Protein AF-A0A2E1V2E6-F1 (afdb_monomer_lite)

Foldseek 3Di:
DPPLCLVVLQVLLCVVVVAAEQEPDDPPCLVVDDLQVNLQSLLVVLVVSLVVVVPGPDYRYSDALLVSLLVLVVPVVNCPPPSSVNSNVSSLVRLAVAQADEDEDLVLDPLPLDQDVVRHRPPDDVVVSVVSSVSSVVSNPVRHDPLRYHYDDPVQNDSVSSSVVVVVSVVVSVVVVD

Structure (mmCIF, N/CA/C/O backbone):
data_AF-A0A2E1V2E6-F1
#
_entry.id   AF-A0A2E1V2E6-F1
#
loop_
_atom_site.group_PDB
_atom_site.id
_atom_site.type_symbol
_atom_site.label_atom_id
_atom_site.label_alt_id
_atom_site.label_comp_id
_atom_site.label_asym_id
_atom_site.label_entity_id
_atom_site.label_seq_id
_atom_site.pdbx_PDB_ins_code
_atom_site.Cartn_x
_atom_site.Cartn_y
_atom_site.Cartn_z
_atom_site.occupancy
_atom_site.B_iso_or_equiv
_atom_site.auth_seq_id
_atom_site.auth_comp_id
_atom_site.auth_asym_id
_atom_site.auth_atom_id
_atom_site.pdbx_PDB_model_num
ATOM 1 N N . MET A 1 1 ? 0.087 -7.584 -2.718 1.00 52.25 1 MET A N 1
ATOM 2 C CA . MET A 1 1 ? -0.364 -8.914 -3.225 1.00 52.25 1 MET A CA 1
ATOM 3 C C . MET A 1 1 ? -1.679 -8.793 -3.991 1.00 52.25 1 MET A C 1
ATOM 5 O O . MET A 1 1 ? -2.547 -8.060 -3.545 1.00 52.25 1 MET A O 1
ATOM 9 N N . ILE A 1 2 ? -1.864 -9.487 -5.112 1.00 52.75 2 ILE A N 1
ATOM 10 C CA . ILE A 1 2 ? -3.148 -9.503 -5.844 1.00 52.75 2 ILE A CA 1
ATOM 11 C C . ILE A 1 2 ? -4.087 -10.521 -5.160 1.00 52.75 2 ILE A C 1
ATOM 13 O O . ILE A 1 2 ? -3.593 -11.511 -4.625 1.00 52.75 2 ILE A O 1
ATOM 17 N N . SER A 1 3 ? -5.408 -10.301 -5.173 1.00 56.34 3 SER A N 1
ATOM 18 C CA . SER A 1 3 ? -6.442 -11.256 -4.708 1.00 56.34 3 SER A CA 1
ATOM 19 C C . SER A 1 3 ? -6.383 -11.680 -3.229 1.00 56.34 3 SER A C 1
ATOM 21 O O . SER A 1 3 ? -6.600 -12.842 -2.911 1.00 56.34 3 SER A O 1
ATOM 23 N N . THR A 1 4 ? -6.128 -10.744 -2.310 1.00 60.69 4 THR A N 1
ATOM 24 C CA . THR A 1 4 ? -6.253 -10.993 -0.852 1.00 60.69 4 THR A CA 1
ATOM 25 C C . THR A 1 4 ? -7.441 -10.253 -0.221 1.00 60.69 4 THR A C 1
ATOM 27 O O . THR A 1 4 ? -7.447 -10.034 0.984 1.00 60.69 4 THR A O 1
ATOM 30 N N . GLY A 1 5 ? -8.384 -9.757 -1.030 1.00 74.25 5 GLY A N 1
ATOM 31 C CA . GLY A 1 5 ? -9.542 -8.995 -0.542 1.00 74.25 5 GLY A CA 1
ATOM 32 C C . GLY A 1 5 ? -9.233 -7.576 -0.043 1.00 74.25 5 GLY A C 1
ATOM 33 O O . GLY A 1 5 ? -10.080 -6.984 0.609 1.00 74.25 5 GLY A O 1
ATOM 34 N N . LYS A 1 6 ? -8.048 -7.012 -0.344 1.00 85.81 6 LYS A N 1
ATOM 35 C CA . LYS A 1 6 ? -7.657 -5.651 0.092 1.00 85.81 6 LYS A CA 1
ATOM 36 C C . LYS A 1 6 ? -8.628 -4.572 -0.368 1.00 85.81 6 LYS A C 1
ATOM 38 O O . LYS A 1 6 ? -9.114 -3.837 0.474 1.00 85.81 6 LYS A O 1
ATOM 43 N N . THR A 1 7 ? -8.938 -4.519 -1.662 1.00 88.75 7 THR A N 1
ATOM 44 C CA . THR A 1 7 ? -9.873 -3.528 -2.209 1.00 88.75 7 THR A CA 1
ATOM 45 C C . THR A 1 7 ? -11.252 -3.653 -1.566 1.00 88.75 7 THR A C 1
ATOM 47 O O . THR A 1 7 ? -11.817 -2.653 -1.142 1.00 88.75 7 THR A O 1
ATOM 50 N N . THR A 1 8 ? -11.761 -4.880 -1.410 1.00 89.31 8 THR A N 1
ATOM 51 C CA . THR A 1 8 ? -13.040 -5.142 -0.733 1.00 89.31 8 THR A CA 1
ATOM 52 C C . THR A 1 8 ? -13.019 -4.667 0.719 1.00 89.31 8 THR A C 1
ATOM 54 O O . THR A 1 8 ? -13.938 -3.977 1.147 1.00 89.31 8 THR A O 1
ATOM 57 N N . LEU A 1 9 ? -11.953 -4.978 1.462 1.00 91.31 9 LEU A N 1
ATOM 58 C CA . LEU A 1 9 ? -11.782 -4.537 2.844 1.00 91.31 9 LEU A CA 1
ATOM 59 C C . LEU A 1 9 ? -11.666 -3.012 2.944 1.00 91.31 9 LEU A C 1
ATOM 61 O O . LEU A 1 9 ? -12.351 -2.411 3.760 1.00 91.31 9 LEU A O 1
ATOM 65 N N . ALA A 1 10 ? -10.846 -2.382 2.103 1.00 94.25 10 ALA A N 1
ATOM 66 C CA . ALA A 1 10 ? -10.669 -0.933 2.080 1.00 94.25 10 ALA A CA 1
ATOM 67 C C . ALA A 1 10 ? -11.995 -0.213 1.798 1.00 94.25 10 ALA A C 1
ATOM 69 O O . ALA A 1 10 ? -12.325 0.756 2.474 1.00 94.25 10 ALA A O 1
ATOM 70 N N . GLN A 1 11 ? -12.788 -0.721 0.850 1.00 94.38 11 GLN A N 1
ATOM 71 C CA . GLN A 1 11 ? -14.117 -0.188 0.540 1.00 94.38 11 GLN A CA 1
ATOM 72 C C . GLN A 1 11 ? -15.101 -0.350 1.700 1.00 94.38 11 GLN A C 1
ATOM 74 O O . GLN A 1 11 ? -15.850 0.580 1.989 1.00 94.38 11 GLN A O 1
ATOM 79 N N . ALA A 1 12 ? -15.113 -1.515 2.350 1.00 94.88 12 ALA A N 1
ATOM 80 C CA . ALA A 1 12 ? -15.986 -1.768 3.490 1.00 94.88 12 ALA A CA 1
ATOM 81 C C . ALA A 1 12 ? -15.617 -0.876 4.687 1.00 94.88 12 ALA A C 1
ATOM 83 O O . ALA A 1 12 ? -16.484 -0.205 5.234 1.00 94.88 12 ALA A O 1
ATOM 84 N N . VAL A 1 13 ? -14.328 -0.779 5.024 1.00 96.75 13 VAL A N 1
ATOM 85 C CA . VAL A 1 13 ? -13.833 0.083 6.110 1.00 96.75 13 VAL A CA 1
ATOM 86 C C . VAL A 1 13 ? -14.123 1.557 5.826 1.00 96.75 13 VAL A C 1
ATOM 88 O O . VAL A 1 13 ? -14.632 2.251 6.700 1.00 96.75 13 VAL A O 1
ATOM 91 N N . ALA A 1 14 ? -13.860 2.035 4.605 1.00 96.56 14 ALA A N 1
ATOM 92 C CA . ALA A 1 14 ? -14.160 3.416 4.227 1.00 96.56 14 ALA A CA 1
ATOM 93 C C . ALA A 1 14 ? -15.657 3.727 4.362 1.00 96.56 14 ALA A C 1
ATOM 95 O O . ALA A 1 14 ? -16.025 4.785 4.863 1.00 96.56 14 ALA A O 1
ATOM 96 N N . ARG A 1 15 ? -16.524 2.788 3.963 1.00 96.56 15 ARG A N 1
ATOM 97 C CA . ARG A 1 15 ? -17.977 2.928 4.104 1.00 96.56 15 ARG A CA 1
ATOM 98 C C . ARG A 1 15 ? -18.404 3.021 5.567 1.00 96.56 15 ARG A C 1
ATOM 100 O O . ARG A 1 15 ? -19.188 3.904 5.887 1.00 96.56 15 ARG A O 1
ATOM 107 N N . GLU A 1 16 ? -17.903 2.133 6.419 1.00 96.56 16 GLU A N 1
ATOM 108 C CA . GLU A 1 16 ? -18.253 2.100 7.846 1.00 96.56 16 GLU A CA 1
ATOM 109 C C . GLU A 1 16 ? -17.775 3.349 8.598 1.00 96.56 16 GLU A C 1
ATOM 111 O O . GLU A 1 16 ? -18.494 3.880 9.440 1.00 96.56 16 GLU A O 1
ATOM 116 N N . LEU A 1 17 ? -16.584 3.860 8.271 1.00 96.31 17 LEU A N 1
ATOM 117 C CA . LEU A 1 17 ? -16.043 5.080 8.880 1.00 96.31 17 LEU A CA 1
ATOM 118 C C . LEU A 1 17 ? -16.594 6.371 8.249 1.00 96.31 17 LEU A C 1
ATOM 120 O O . LEU A 1 17 ? -16.391 7.455 8.788 1.00 96.31 17 LEU A O 1
ATOM 124 N N . GLY A 1 18 ? -17.272 6.279 7.100 1.00 96.62 18 GLY A N 1
ATOM 125 C CA . GLY A 1 18 ? -17.683 7.445 6.313 1.00 96.62 18 GLY A CA 1
ATOM 126 C C . GLY A 1 18 ? -16.509 8.209 5.685 1.00 96.62 18 GLY A C 1
ATOM 127 O O . GLY A 1 18 ? -16.632 9.398 5.404 1.00 96.62 18 GLY A O 1
ATOM 128 N N . TRP A 1 19 ? -15.367 7.547 5.481 1.00 96.94 19 TRP A N 1
ATOM 129 C CA . TRP A 1 19 ? -14.127 8.146 4.979 1.00 96.94 19 TRP A CA 1
ATOM 130 C C . TRP A 1 19 ? -13.990 8.036 3.461 1.00 96.94 19 TRP A C 1
ATOM 132 O O . TRP A 1 19 ? -14.598 7.180 2.812 1.00 96.94 19 TRP A O 1
ATOM 142 N N . HIS A 1 20 ? -13.137 8.881 2.878 1.00 96.69 20 HIS A N 1
ATOM 143 C CA . HIS A 1 20 ? -12.807 8.771 1.461 1.00 96.69 20 HIS A CA 1
ATOM 144 C C . HIS A 1 20 ? -11.900 7.563 1.197 1.00 96.69 20 HIS A C 1
ATOM 146 O O . HIS A 1 20 ? -11.006 7.268 1.987 1.00 96.69 20 HIS A O 1
ATOM 152 N N . ILE A 1 21 ? -12.083 6.893 0.056 1.00 95.69 21 ILE A N 1
ATOM 153 C CA . ILE A 1 21 ? -11.168 5.843 -0.400 1.00 95.69 21 ILE A CA 1
ATOM 154 C C . ILE A 1 21 ? -10.278 6.350 -1.532 1.00 95.69 21 ILE A C 1
ATOM 156 O O . ILE A 1 21 ? -10.765 6.738 -2.592 1.00 95.69 21 ILE A O 1
ATOM 160 N N . VAL A 1 22 ? -8.962 6.275 -1.339 1.00 94.62 22 VAL A N 1
ATOM 161 C CA . VAL A 1 22 ? -7.982 6.533 -2.398 1.00 94.62 22 VAL A CA 1
ATOM 162 C C . VAL A 1 22 ? -7.642 5.202 -3.078 1.00 94.62 22 VAL A C 1
ATOM 164 O O . VAL A 1 22 ? -7.064 4.322 -2.436 1.00 94.62 22 VAL A O 1
ATOM 167 N N . PRO A 1 23 ? -7.987 5.008 -4.362 1.00 89.06 23 PRO A N 1
ATOM 168 C CA . PRO A 1 23 ? -7.849 3.714 -5.021 1.00 89.06 23 PRO A CA 1
ATOM 169 C C . PRO A 1 23 ? -6.393 3.326 -5.333 1.00 89.06 23 PRO A C 1
ATOM 171 O O . PRO A 1 23 ? -5.495 4.159 -5.480 1.00 89.06 23 PRO A O 1
ATOM 174 N N . GLU A 1 24 ? -6.175 2.020 -5.511 1.00 72.06 24 GLU A N 1
ATOM 175 C CA . GLU A 1 24 ? -4.872 1.413 -5.806 1.00 72.06 24 GLU A CA 1
ATOM 176 C C . GLU A 1 24 ? -4.238 1.911 -7.111 1.00 72.06 24 GLU A C 1
ATOM 178 O O . GLU A 1 24 ? -3.044 2.199 -7.130 1.00 72.06 24 GLU A O 1
ATOM 183 N N . GLY A 1 25 ? -5.030 2.002 -8.180 1.00 74.12 25 GLY A N 1
ATOM 184 C CA . GLY A 1 25 ? -4.671 2.570 -9.481 1.00 74.12 25 GLY A CA 1
ATOM 185 C C . GLY A 1 25 ? -3.269 2.257 -10.025 1.00 74.12 25 GLY A C 1
ATOM 186 O O . GLY A 1 25 ? -2.529 3.195 -10.281 1.00 74.12 25 GLY A O 1
ATOM 187 N N . ILE A 1 26 ? -2.883 0.998 -10.278 1.00 77.94 26 ILE A N 1
ATOM 188 C CA . ILE A 1 26 ? -1.601 0.727 -10.969 1.00 77.94 26 ILE A CA 1
ATOM 189 C C . ILE A 1 26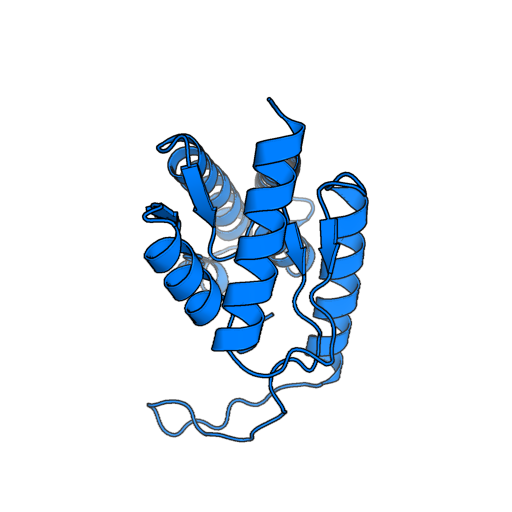 ? -1.687 1.194 -12.440 1.00 77.94 26 ILE A C 1
ATOM 191 O O . ILE A 1 26 ? -2.586 0.747 -13.158 1.00 77.94 26 ILE A O 1
ATOM 195 N N . PRO A 1 27 ? -0.748 2.023 -12.943 1.00 82.44 27 PRO A N 1
ATOM 196 C CA . PRO A 1 27 ? -0.766 2.463 -14.337 1.00 82.44 27 PRO A CA 1
ATOM 197 C C . PRO A 1 27 ? -0.541 1.296 -15.309 1.00 82.44 27 PRO A C 1
ATOM 199 O O . PRO A 1 27 ? 0.547 0.724 -15.370 1.00 82.44 27 PRO A O 1
ATOM 202 N N . GLY A 1 28 ? -1.547 0.960 -16.122 1.00 83.19 28 GLY A N 1
ATOM 203 C CA . GLY A 1 28 ? -1.457 -0.144 -17.091 1.00 83.19 28 GLY A CA 1
ATOM 204 C C . GLY A 1 28 ? -0.376 0.046 -18.168 1.00 83.19 28 GLY A C 1
ATOM 205 O O . GLY A 1 28 ? 0.146 -0.931 -18.704 1.00 83.19 28 GLY A O 1
ATOM 206 N N . GLU A 1 29 ? -0.000 1.294 -18.456 1.00 86.75 29 GLU A N 1
ATOM 207 C CA . GLU A 1 29 ? 1.069 1.646 -19.402 1.00 86.75 29 GLU A CA 1
ATOM 208 C C . GLU A 1 29 ? 2.471 1.278 -18.903 1.00 86.75 29 GLU A C 1
ATOM 210 O O . GLU A 1 29 ? 3.394 1.165 -19.714 1.00 86.75 29 GLU A O 1
ATOM 215 N N . LEU A 1 30 ? 2.636 1.048 -17.593 1.00 88.75 30 LEU A N 1
ATOM 216 C CA . LEU A 1 30 ? 3.921 0.710 -16.977 1.00 88.75 30 LEU A CA 1
ATOM 217 C C . LEU A 1 30 ? 4.583 -0.486 -17.674 1.00 88.75 30 LEU A C 1
ATOM 219 O O . LEU A 1 30 ? 5.767 -0.447 -17.986 1.00 88.75 30 LEU A O 1
ATOM 223 N N . TYR A 1 31 ? 3.796 -1.521 -17.971 1.00 85.00 31 TYR A N 1
ATOM 224 C CA . TYR A 1 31 ? 4.282 -2.795 -18.508 1.00 85.00 31 TYR A CA 1
ATOM 225 C C . TYR A 1 31 ? 4.464 -2.810 -20.034 1.00 85.00 31 TYR A C 1
ATOM 227 O O . TYR A 1 31 ? 4.866 -3.828 -20.589 1.00 85.00 31 TYR A O 1
ATOM 235 N N . LYS A 1 32 ? 4.130 -1.713 -20.727 1.00 89.12 32 LYS A N 1
ATOM 236 C CA . LYS A 1 32 ? 4.196 -1.597 -22.199 1.00 89.12 32 LYS A CA 1
ATOM 237 C C . LYS A 1 32 ? 5.185 -0.526 -22.673 1.00 89.12 32 LYS A C 1
ATOM 239 O O . LYS A 1 32 ? 5.275 -0.259 -23.867 1.00 89.12 32 LYS A O 1
ATOM 244 N N . SER A 1 33 ? 5.882 0.110 -21.738 1.00 90.69 33 SER A N 1
ATOM 245 C CA . SER A 1 33 ? 6.719 1.284 -21.977 1.00 90.69 33 SER A CA 1
ATOM 246 C C . SER A 1 33 ? 8.206 0.933 -22.059 1.00 90.69 33 SER A C 1
ATOM 248 O O . SER A 1 33 ? 8.637 -0.123 -21.600 1.00 90.69 33 SER A O 1
ATOM 250 N N . THR A 1 34 ? 9.016 1.845 -22.609 1.00 94.94 34 THR A N 1
ATOM 251 C CA . THR A 1 34 ? 10.479 1.780 -22.445 1.00 94.94 34 THR A CA 1
ATOM 252 C C . THR A 1 34 ? 10.856 1.928 -20.970 1.00 94.94 34 THR A C 1
ATOM 254 O O . THR A 1 34 ? 10.066 2.435 -20.172 1.00 94.94 34 THR A O 1
ATOM 257 N N . ARG A 1 35 ? 12.074 1.526 -20.593 1.00 94.75 35 ARG A N 1
ATOM 258 C CA . ARG A 1 35 ? 12.540 1.582 -19.196 1.00 94.75 35 ARG A CA 1
ATOM 259 C C . ARG A 1 35 ? 12.487 2.999 -18.623 1.00 94.75 35 ARG A C 1
ATOM 261 O O . ARG A 1 35 ? 11.997 3.204 -17.518 1.00 94.75 35 ARG A O 1
ATOM 268 N N . GLU A 1 36 ? 12.933 3.988 -19.388 1.00 96.19 36 GLU A N 1
ATOM 269 C CA . GLU A 1 36 ? 12.930 5.396 -18.989 1.00 96.19 36 GLU A CA 1
ATOM 270 C C . GLU A 1 36 ? 11.499 5.895 -18.776 1.00 96.19 36 GLU A C 1
ATOM 272 O O . GLU A 1 36 ? 11.189 6.494 -17.746 1.00 96.19 36 GLU A O 1
ATOM 277 N N . ARG A 1 37 ? 10.593 5.560 -19.704 1.00 96.06 37 ARG A N 1
ATOM 278 C CA . ARG A 1 37 ? 9.184 5.940 -19.599 1.00 96.06 37 ARG A CA 1
ATOM 279 C C . ARG A 1 37 ? 8.490 5.232 -18.435 1.00 96.06 37 ARG A C 1
ATOM 281 O O . ARG A 1 37 ? 7.709 5.868 -17.736 1.00 96.06 37 ARG A O 1
ATOM 288 N N . ALA A 1 38 ? 8.792 3.960 -18.189 1.00 95.50 38 ALA A N 1
ATOM 289 C CA . ALA A 1 38 ? 8.287 3.206 -17.045 1.00 95.50 38 ALA A CA 1
ATOM 290 C C . ALA A 1 38 ? 8.722 3.838 -15.711 1.00 95.50 38 ALA A C 1
ATOM 292 O O . ALA A 1 38 ? 7.900 4.007 -14.809 1.00 95.50 38 ALA A O 1
ATOM 293 N N . ALA A 1 39 ? 9.984 4.262 -15.601 1.00 96.56 39 ALA A N 1
ATOM 294 C CA . ALA A 1 39 ? 10.487 4.963 -14.422 1.00 96.56 39 ALA A CA 1
ATOM 295 C C . ALA A 1 39 ? 9.783 6.313 -14.197 1.00 96.56 39 ALA A C 1
ATOM 297 O O . ALA A 1 39 ? 9.424 6.647 -13.065 1.00 96.56 39 ALA A O 1
ATOM 298 N N . ASP A 1 40 ? 9.523 7.072 -15.266 1.00 96.94 40 ASP A N 1
ATOM 299 C CA . ASP A 1 40 ? 8.745 8.310 -15.178 1.00 96.94 40 ASP A CA 1
ATOM 300 C C . ASP A 1 40 ? 7.281 8.069 -14.804 1.00 96.94 40 ASP A C 1
ATOM 302 O O . ASP A 1 40 ? 6.730 8.834 -14.015 1.00 96.94 40 ASP A O 1
ATOM 306 N N . ILE A 1 41 ? 6.660 7.001 -15.314 1.00 95.81 41 ILE A N 1
ATOM 307 C CA . ILE A 1 41 ? 5.300 6.595 -14.936 1.00 95.81 41 ILE A CA 1
ATOM 308 C C . ILE A 1 41 ? 5.235 6.288 -13.437 1.00 95.81 41 ILE A C 1
ATOM 310 O O . ILE A 1 41 ? 4.333 6.778 -12.765 1.00 95.81 41 ILE A O 1
ATOM 314 N N . LEU A 1 42 ? 6.196 5.534 -12.888 1.00 95.38 42 LEU A N 1
ATOM 315 C CA . LEU A 1 42 ? 6.256 5.244 -11.448 1.00 95.38 42 LEU A CA 1
ATOM 316 C C . LEU A 1 42 ? 6.385 6.524 -10.619 1.00 95.38 42 LEU A C 1
ATOM 318 O O . LEU A 1 42 ? 5.697 6.682 -9.612 1.00 95.38 42 LEU A O 1
ATOM 322 N N . ARG A 1 43 ? 7.228 7.461 -11.065 1.00 96.19 43 ARG A N 1
ATOM 323 C CA . ARG A 1 43 ? 7.404 8.759 -10.404 1.00 96.19 43 ARG A CA 1
ATOM 324 C C . ARG A 1 43 ? 6.128 9.598 -10.441 1.00 96.19 43 ARG A C 1
ATOM 326 O O . ARG A 1 43 ? 5.727 10.124 -9.409 1.00 96.19 43 ARG A O 1
ATOM 333 N N . GLN A 1 44 ? 5.495 9.720 -11.607 1.00 95.56 44 GLN A N 1
ATOM 334 C CA . GLN A 1 44 ? 4.231 10.445 -11.769 1.00 95.56 44 GLN A CA 1
ATOM 335 C C . GLN A 1 44 ? 3.132 9.813 -10.914 1.00 95.56 44 GLN A C 1
ATOM 337 O O . GLN A 1 44 ? 2.418 10.517 -10.210 1.00 95.56 44 GLN A O 1
ATOM 342 N N . HIS A 1 45 ? 3.053 8.485 -10.908 1.00 95.06 45 HIS A N 1
ATOM 343 C CA . HIS A 1 45 ? 2.077 7.755 -10.118 1.00 95.06 45 HIS A CA 1
ATOM 344 C C . HIS A 1 45 ? 2.259 7.972 -8.609 1.00 95.06 45 HIS A C 1
ATOM 346 O O . HIS A 1 45 ? 1.273 8.231 -7.923 1.00 95.06 45 HIS A O 1
ATOM 352 N N . ALA A 1 46 ? 3.497 7.956 -8.099 1.00 95.06 46 ALA A N 1
ATOM 353 C CA . ALA A 1 46 ? 3.777 8.283 -6.698 1.00 95.06 46 ALA A CA 1
ATOM 354 C C . ALA A 1 46 ? 3.293 9.699 -6.336 1.00 95.06 46 ALA A C 1
ATOM 356 O O . ALA A 1 46 ? 2.601 9.881 -5.337 1.00 95.06 46 ALA A O 1
ATOM 357 N N . GLN A 1 47 ? 3.579 10.687 -7.192 1.00 95.12 47 GLN A N 1
ATOM 358 C CA . GLN A 1 47 ? 3.159 12.079 -6.988 1.00 95.12 47 GLN A CA 1
ATOM 359 C C . GLN A 1 47 ? 1.634 12.236 -6.995 1.00 95.12 47 GLN A C 1
ATOM 361 O O . GLN A 1 47 ? 1.073 12.877 -6.110 1.00 95.12 47 GLN A O 1
ATOM 366 N N . THR A 1 48 ? 0.949 11.625 -7.965 1.00 94.19 48 THR A N 1
ATOM 367 C CA . THR A 1 48 ? -0.517 11.639 -8.032 1.00 94.19 48 THR A CA 1
ATOM 368 C C . THR A 1 48 ? -1.134 10.965 -6.811 1.00 94.19 48 THR A C 1
ATOM 370 O O . THR A 1 48 ? -2.102 11.480 -6.257 1.00 94.19 48 THR A O 1
ATOM 373 N N . LYS A 1 49 ? -0.568 9.839 -6.363 1.00 93.31 49 LYS A N 1
ATOM 374 C CA . LYS A 1 49 ? -1.086 9.114 -5.203 1.00 93.31 49 LYS A CA 1
ATOM 375 C C . LYS A 1 49 ? -0.900 9.898 -3.907 1.00 93.31 49 LYS A C 1
ATOM 377 O O . LYS A 1 49 ? -1.836 9.951 -3.118 1.00 93.31 49 LYS A O 1
ATOM 382 N N . ARG A 1 50 ? 0.244 10.563 -3.718 1.00 94.62 50 ARG A N 1
ATOM 383 C CA . ARG A 1 50 ? 0.448 11.463 -2.574 1.00 94.62 50 ARG A CA 1
ATOM 384 C C . ARG A 1 50 ? -0.534 12.624 -2.580 1.00 94.62 50 ARG A C 1
ATOM 386 O O . ARG A 1 50 ? -1.149 12.884 -1.559 1.00 94.62 50 ARG A O 1
ATOM 393 N N . ALA A 1 51 ? -0.726 13.271 -3.731 1.00 94.56 51 ALA A N 1
ATOM 394 C CA . ALA A 1 51 ? -1.683 14.368 -3.852 1.00 94.56 51 ALA A CA 1
ATOM 395 C C . ALA A 1 51 ? -3.116 13.927 -3.505 1.00 94.56 51 ALA A C 1
ATOM 397 O O . ALA A 1 51 ? -3.848 14.677 -2.868 1.00 94.56 51 ALA A O 1
ATOM 398 N N . ALA A 1 52 ? -3.506 12.707 -3.893 1.00 93.31 52 ALA A N 1
ATOM 399 C CA . ALA A 1 52 ? -4.800 12.134 -3.529 1.00 93.31 52 ALA A CA 1
ATOM 400 C C . ALA A 1 52 ? -4.895 11.779 -2.034 1.00 93.31 52 ALA A C 1
ATOM 402 O O . ALA A 1 52 ? -5.934 12.019 -1.430 1.00 93.31 52 ALA A O 1
ATOM 403 N N . GLN A 1 53 ? -3.821 11.246 -1.437 1.00 93.25 53 GLN A N 1
ATOM 404 C CA . GLN A 1 53 ? -3.732 10.977 0.004 1.00 93.25 53 GLN A CA 1
ATOM 405 C C . GLN A 1 53 ? -3.875 12.267 0.821 1.00 93.25 53 GLN A C 1
ATOM 407 O O . GLN A 1 53 ? -4.621 12.287 1.787 1.00 93.25 53 GLN A O 1
ATOM 412 N N . SER A 1 54 ? -3.224 13.357 0.408 1.00 93.94 54 SER A N 1
ATOM 413 C CA . SER A 1 54 ? -3.263 14.643 1.117 1.00 93.94 54 SER A CA 1
ATOM 414 C C . SER A 1 54 ? -4.515 15.485 0.846 1.00 93.94 54 SER A C 1
ATOM 416 O O . SER A 1 54 ? -4.607 16.607 1.333 1.00 93.94 54 SER A O 1
ATOM 418 N N . ALA A 1 55 ? -5.434 15.020 -0.006 1.00 95.19 55 ALA A N 1
ATOM 419 C CA . ALA A 1 55 ? -6.637 15.776 -0.364 1.00 95.19 55 ALA A CA 1
ATOM 420 C C . ALA A 1 55 ? -7.754 15.667 0.686 1.00 95.19 55 ALA A C 1
ATOM 422 O O . ALA A 1 55 ? -8.737 16.403 0.604 1.00 95.19 55 ALA A O 1
ATOM 423 N N . TYR A 1 56 ? -7.612 14.746 1.639 1.00 93.25 56 TYR A N 1
ATOM 424 C CA . TYR A 1 56 ? -8.593 14.447 2.671 1.00 93.25 56 TYR A CA 1
ATOM 425 C C . TYR A 1 56 ? -7.873 14.311 4.008 1.00 93.25 56 TYR A C 1
ATOM 427 O O . TYR A 1 56 ? -6.807 13.702 4.054 1.00 93.25 56 TYR A O 1
ATOM 435 N N . ASP A 1 57 ? -8.472 14.846 5.071 1.00 91.06 57 ASP A N 1
ATOM 436 C CA . ASP A 1 57 ? -7.939 14.692 6.429 1.00 91.06 57 ASP A CA 1
ATOM 437 C C . ASP A 1 57 ? -8.024 13.220 6.866 1.00 91.06 57 ASP A C 1
ATOM 439 O O . ASP A 1 57 ? -7.034 12.640 7.296 1.00 91.06 57 ASP A O 1
ATOM 443 N N . ASP A 1 58 ? -9.184 12.594 6.637 1.00 95.00 58 ASP A N 1
ATOM 444 C CA . ASP A 1 58 ? -9.436 11.182 6.917 1.00 95.00 58 ASP A CA 1
ATOM 445 C C . ASP A 1 58 ? -9.659 10.390 5.619 1.00 95.00 58 ASP A C 1
ATOM 447 O O . ASP A 1 58 ? -10.603 10.639 4.853 1.00 95.00 58 ASP A O 1
ATOM 451 N N . CYS A 1 59 ? -8.812 9.390 5.359 1.00 96.56 59 CYS A N 1
ATOM 452 C CA . CYS A 1 59 ? -8.980 8.511 4.205 1.00 96.56 59 CYS A CA 1
ATOM 453 C C . CYS A 1 59 ? -8.475 7.081 4.426 1.00 96.56 59 CYS A C 1
ATOM 455 O O . CYS A 1 59 ? -7.605 6.798 5.245 1.00 96.56 59 CYS A O 1
ATOM 457 N N . VAL A 1 60 ? -9.015 6.158 3.630 1.00 97.12 60 VAL A N 1
ATOM 458 C CA . VAL A 1 60 ? -8.529 4.784 3.502 1.00 97.12 60 VAL A CA 1
ATOM 459 C C . VAL A 1 60 ? -7.790 4.651 2.176 1.00 97.12 60 VAL A C 1
ATOM 461 O O . VAL A 1 60 ? -8.346 4.904 1.107 1.00 97.12 60 VAL A O 1
ATOM 464 N N . LEU A 1 61 ? -6.538 4.205 2.223 1.00 95.75 61 LEU A N 1
ATOM 465 C CA . LEU A 1 61 ? -5.755 3.931 1.021 1.00 95.75 61 LEU A CA 1
ATOM 466 C C . LEU A 1 61 ? -5.933 2.467 0.596 1.00 95.75 61 LEU A C 1
ATOM 468 O O . LEU A 1 61 ? -5.476 1.551 1.284 1.00 95.75 61 LEU A O 1
ATOM 472 N N . ASP A 1 62 ? -6.532 2.229 -0.572 1.00 92.38 62 ASP A N 1
ATOM 473 C CA . ASP A 1 62 ? -6.438 0.921 -1.220 1.00 92.38 62 ASP A CA 1
ATOM 474 C C . ASP A 1 62 ? -5.032 0.775 -1.808 1.00 92.38 62 ASP A C 1
ATOM 476 O O . ASP A 1 62 ? -4.671 1.415 -2.799 1.00 92.38 62 ASP A O 1
ATOM 480 N N . ARG A 1 63 ? -4.217 -0.046 -1.140 1.00 89.56 63 ARG A N 1
ATOM 481 C CA . ARG A 1 63 ? -2.758 -0.148 -1.293 1.00 89.56 63 ARG A CA 1
ATOM 482 C C . ARG A 1 63 ? -2.018 1.150 -1.002 1.00 89.56 63 ARG A C 1
ATOM 484 O O . ARG A 1 63 ? -2.361 2.226 -1.482 1.00 89.56 63 ARG A O 1
ATOM 491 N N . THR A 1 64 ? -0.931 1.040 -0.259 1.00 93.44 64 THR A N 1
ATOM 492 C CA . THR A 1 64 ? -0.224 2.213 0.262 1.00 93.44 64 THR A CA 1
ATOM 493 C C . THR A 1 64 ? 1.060 2.488 -0.514 1.00 93.44 64 THR A C 1
ATOM 495 O O . THR A 1 64 ? 1.402 1.804 -1.485 1.00 93.44 64 THR A O 1
ATOM 498 N N . ALA A 1 65 ? 1.816 3.486 -0.063 1.00 93.81 65 ALA A N 1
ATOM 499 C CA . ALA A 1 65 ? 3.175 3.722 -0.527 1.00 93.81 65 ALA A CA 1
ATOM 500 C C . ALA A 1 65 ? 4.094 2.493 -0.368 1.00 93.81 65 ALA A C 1
ATOM 502 O O . ALA A 1 65 ? 5.034 2.325 -1.142 1.00 93.81 65 ALA A O 1
ATOM 503 N N . VAL A 1 66 ? 3.802 1.592 0.579 1.00 95.31 66 VAL A N 1
ATOM 504 C CA . VAL A 1 66 ? 4.558 0.345 0.775 1.00 95.31 66 VAL A CA 1
ATOM 505 C C . VAL A 1 66 ? 4.332 -0.629 -0.386 1.00 95.31 66 VAL A C 1
ATOM 507 O O . VAL A 1 66 ? 5.284 -1.236 -0.879 1.00 95.31 66 VAL A O 1
ATOM 510 N N . ASP A 1 67 ? 3.101 -0.737 -0.895 1.00 93.88 67 ASP A N 1
ATOM 511 C CA . ASP A 1 67 ? 2.813 -1.534 -2.091 1.00 93.88 67 ASP A CA 1
ATOM 512 C C . ASP A 1 67 ? 3.483 -0.946 -3.340 1.00 93.88 67 ASP A C 1
ATOM 514 O O . ASP A 1 67 ? 3.983 -1.699 -4.178 1.00 93.88 67 ASP A O 1
ATOM 518 N N . LEU A 1 68 ? 3.528 0.386 -3.467 1.00 94.00 68 LEU A N 1
ATOM 519 C CA . LEU A 1 68 ? 4.215 1.051 -4.577 1.00 94.00 68 LEU A CA 1
ATOM 520 C C . LEU A 1 68 ? 5.738 0.870 -4.494 1.00 94.00 68 LEU A C 1
ATOM 522 O O . LEU A 1 68 ? 6.377 0.555 -5.497 1.00 94.00 68 LEU A O 1
ATOM 526 N N . ALA A 1 69 ? 6.322 0.972 -3.299 1.00 95.75 69 ALA A N 1
ATOM 527 C CA . ALA A 1 69 ? 7.727 0.656 -3.063 1.00 95.75 69 ALA A CA 1
ATOM 528 C C . ALA A 1 69 ? 8.045 -0.801 -3.441 1.00 95.75 69 ALA A C 1
ATOM 530 O O . ALA A 1 69 ? 9.047 -1.072 -4.104 1.00 95.75 69 ALA A O 1
ATOM 531 N N . MET A 1 70 ? 7.160 -1.740 -3.092 1.00 94.50 70 MET A N 1
ATOM 532 C CA . MET A 1 70 ? 7.273 -3.139 -3.502 1.00 94.50 70 MET A CA 1
ATOM 533 C C . MET A 1 70 ? 7.174 -3.291 -5.029 1.00 94.50 70 MET A C 1
ATOM 535 O O . MET A 1 70 ? 7.939 -4.060 -5.613 1.00 94.50 70 MET A O 1
ATOM 539 N N . LEU A 1 71 ? 6.261 -2.570 -5.693 1.00 92.00 71 LEU A N 1
ATOM 540 C CA . LEU A 1 71 ? 6.155 -2.555 -7.156 1.00 92.00 71 LEU A CA 1
ATOM 541 C C . LEU A 1 71 ? 7.466 -2.082 -7.794 1.00 92.00 71 LEU A C 1
ATOM 543 O O . LEU A 1 71 ? 7.958 -2.751 -8.696 1.00 92.00 71 LEU A O 1
ATOM 547 N N . ILE A 1 72 ? 8.056 -0.996 -7.288 1.00 94.50 72 ILE A N 1
ATOM 548 C CA . ILE A 1 72 ? 9.346 -0.465 -7.748 1.00 94.50 72 ILE A CA 1
ATOM 549 C C . ILE A 1 72 ? 10.460 -1.507 -7.584 1.00 94.50 72 ILE A C 1
ATOM 551 O O . ILE A 1 72 ? 11.177 -1.793 -8.539 1.00 94.50 72 ILE A O 1
ATOM 555 N N . LEU A 1 73 ? 10.587 -2.116 -6.401 1.00 93.69 73 LEU A N 1
ATOM 556 C CA . LEU A 1 73 ? 11.646 -3.093 -6.118 1.00 93.69 73 LEU A CA 1
ATOM 557 C C . LEU A 1 73 ? 11.521 -4.396 -6.915 1.00 93.69 73 LEU A C 1
ATOM 559 O O . LEU A 1 73 ? 12.502 -5.122 -7.062 1.00 93.69 73 LEU A O 1
ATOM 563 N N . ASN A 1 74 ? 10.339 -4.692 -7.451 1.00 90.44 74 ASN A N 1
ATOM 564 C CA . ASN A 1 74 ? 10.145 -5.823 -8.351 1.00 90.44 74 ASN A CA 1
ATOM 565 C C . ASN A 1 74 ? 10.574 -5.536 -9.803 1.00 90.44 74 ASN A C 1
ATOM 567 O O . ASN A 1 74 ? 10.692 -6.492 -10.566 1.00 90.44 74 ASN A O 1
ATOM 571 N N . GLN A 1 75 ? 10.835 -4.274 -10.168 1.00 90.44 75 GLN A N 1
ATOM 572 C CA . GLN A 1 75 ? 11.293 -3.844 -11.497 1.00 90.44 75 GLN A CA 1
ATOM 573 C C . GLN A 1 75 ? 12.810 -3.590 -11.475 1.00 90.44 75 GLN A C 1
ATOM 575 O O . GLN A 1 75 ? 13.278 -2.447 -11.481 1.00 90.44 75 GLN A O 1
ATOM 580 N N . PHE A 1 76 ? 13.598 -4.663 -11.366 1.00 91.12 76 PHE A N 1
ATOM 581 C CA . PHE A 1 76 ? 15.051 -4.595 -11.145 1.00 91.12 76 PHE A CA 1
ATOM 582 C C . PHE A 1 76 ? 15.796 -3.761 -12.193 1.00 91.12 76 PHE A C 1
ATOM 584 O O . PHE A 1 76 ? 16.747 -3.044 -11.880 1.00 91.12 76 PHE A O 1
ATOM 591 N N . GLU A 1 77 ? 15.341 -3.817 -13.438 1.00 93.25 77 GLU A N 1
ATOM 592 C CA . GLU A 1 77 ? 15.879 -3.071 -14.564 1.00 93.25 77 GLU A CA 1
ATOM 593 C C . GLU A 1 77 ? 15.669 -1.555 -14.441 1.00 93.25 77 GLU A C 1
ATOM 595 O O . GLU A 1 77 ? 16.325 -0.788 -15.149 1.00 93.25 77 GLU A O 1
ATOM 600 N N . LEU A 1 78 ? 14.783 -1.099 -13.553 1.00 95.38 78 LEU A N 1
ATOM 601 C CA . LEU A 1 78 ? 14.490 0.318 -13.349 1.00 95.38 78 LEU A CA 1
ATOM 602 C C . LEU A 1 78 ? 15.263 0.925 -12.172 1.00 95.38 78 LEU A C 1
ATOM 604 O O . LEU A 1 78 ? 15.331 2.149 -12.078 1.00 95.38 78 LEU A O 1
ATOM 608 N N . LEU A 1 79 ? 15.864 0.119 -11.289 1.00 93.31 79 LEU A N 1
ATOM 609 C CA . LEU A 1 79 ? 16.374 0.575 -9.982 1.00 93.31 79 LEU A CA 1
ATOM 610 C C . LEU A 1 79 ? 17.502 1.614 -10.055 1.00 93.31 79 LEU A C 1
ATOM 612 O O . LEU A 1 79 ? 17.637 2.444 -9.157 1.00 93.31 79 LEU A O 1
ATOM 616 N N . ASN A 1 80 ? 18.282 1.603 -11.136 1.00 94.62 80 ASN A N 1
ATOM 617 C CA . ASN A 1 80 ? 19.379 2.552 -11.343 1.00 94.62 80 ASN A CA 1
ATOM 618 C C . ASN A 1 80 ? 18.934 3.856 -12.024 1.00 94.62 80 ASN A C 1
ATOM 620 O O . ASN A 1 80 ? 19.753 4.752 -12.221 1.00 94.62 80 ASN A O 1
ATOM 624 N N . LEU A 1 81 ? 17.660 3.975 -12.409 1.00 97.56 81 LEU A N 1
ATOM 625 C CA . LEU A 1 81 ? 17.156 5.175 -13.067 1.00 97.56 81 LEU A CA 1
ATOM 626 C C . LEU A 1 81 ? 16.817 6.255 -12.025 1.00 97.56 81 LEU A C 1
ATOM 628 O O . LEU A 1 81 ? 16.102 5.970 -11.058 1.00 97.56 81 LEU A O 1
ATOM 632 N N . PRO A 1 82 ? 17.242 7.518 -12.230 1.00 97.88 82 PRO A N 1
ATOM 633 C CA . PRO A 1 82 ? 16.972 8.598 -11.282 1.00 97.88 82 PRO A CA 1
ATOM 634 C C . PRO A 1 82 ? 15.482 8.815 -10.990 1.00 97.88 82 PRO A C 1
ATOM 636 O O . PRO A 1 82 ? 15.120 9.154 -9.866 1.00 97.88 82 PRO A O 1
ATOM 639 N N . ALA A 1 83 ? 14.604 8.622 -11.981 1.00 97.44 83 ALA A N 1
ATOM 640 C CA . ALA A 1 83 ? 13.160 8.751 -11.786 1.00 97.44 83 ALA A CA 1
ATOM 641 C C . ALA A 1 83 ? 12.613 7.681 -10.824 1.00 97.44 83 ALA A C 1
ATOM 643 O O . ALA A 1 83 ? 11.830 8.013 -9.937 1.00 97.44 83 ALA A O 1
ATOM 644 N N . THR A 1 84 ? 13.103 6.442 -10.920 1.00 97.56 84 THR A N 1
ATOM 645 C CA . THR A 1 84 ? 12.762 5.344 -10.004 1.00 97.56 84 THR A CA 1
ATOM 646 C C . THR A 1 84 ? 13.220 5.637 -8.581 1.00 97.56 84 THR A C 1
ATOM 648 O O . THR A 1 84 ? 12.459 5.445 -7.636 1.00 97.56 84 THR A O 1
ATOM 651 N N . GLN A 1 85 ? 14.439 6.156 -8.413 1.00 97.69 85 GLN A N 1
ATOM 652 C CA . GLN A 1 85 ? 14.963 6.530 -7.096 1.00 97.69 85 GLN A CA 1
ATOM 653 C C . GLN A 1 85 ? 14.121 7.637 -6.449 1.00 97.69 85 GLN A C 1
ATOM 655 O O . GLN A 1 85 ? 13.796 7.551 -5.267 1.00 97.69 85 GLN A O 1
ATOM 660 N N . ARG A 1 86 ? 13.702 8.643 -7.231 1.00 98.12 86 ARG A N 1
ATOM 661 C CA . ARG A 1 86 ? 12.786 9.693 -6.754 1.00 98.12 86 ARG A CA 1
ATOM 662 C C . ARG A 1 86 ? 11.411 9.133 -6.400 1.00 98.12 86 ARG A C 1
ATOM 664 O O . ARG A 1 86 ? 10.875 9.500 -5.365 1.00 98.12 86 ARG A O 1
ATOM 671 N N . ALA A 1 87 ? 10.864 8.235 -7.221 1.00 97.12 87 ALA A N 1
ATOM 672 C CA . ALA A 1 87 ? 9.596 7.566 -6.930 1.00 97.12 87 ALA A CA 1
ATOM 673 C C . ALA A 1 87 ? 9.667 6.777 -5.613 1.00 97.12 87 ALA A C 1
ATOM 675 O O . ALA A 1 87 ? 8.752 6.844 -4.798 1.00 97.12 87 ALA A O 1
ATOM 676 N N . PHE A 1 88 ? 10.774 6.070 -5.372 1.00 97.38 88 PHE A N 1
ATOM 677 C CA . PHE A 1 88 ? 10.980 5.336 -4.128 1.00 97.38 88 PHE A CA 1
ATOM 678 C C . PHE A 1 88 ? 11.111 6.276 -2.925 1.00 97.38 88 PHE A C 1
ATOM 680 O O . PHE A 1 88 ? 10.462 6.041 -1.912 1.00 97.38 88 PHE A O 1
ATOM 687 N N . ALA A 1 89 ? 11.884 7.361 -3.038 1.00 97.25 89 ALA A N 1
ATOM 688 C CA . ALA A 1 89 ? 11.992 8.371 -1.982 1.00 97.25 89 ALA A CA 1
ATOM 689 C C . ALA A 1 89 ? 10.626 8.990 -1.634 1.00 97.25 89 ALA A C 1
ATOM 691 O O . ALA A 1 89 ? 10.316 9.174 -0.458 1.00 97.25 89 ALA A O 1
ATOM 692 N N . GLU A 1 90 ? 9.782 9.231 -2.640 1.00 97.06 90 GLU A N 1
ATOM 693 C CA . GLU A 1 90 ? 8.401 9.682 -2.448 1.00 97.06 90 GLU A CA 1
ATOM 694 C C . GLU A 1 90 ? 7.586 8.657 -1.647 1.00 97.06 90 GLU A C 1
ATOM 696 O O . GLU A 1 90 ? 6.923 9.017 -0.679 1.00 97.06 90 GLU A O 1
ATOM 701 N N . CYS A 1 91 ? 7.708 7.365 -1.975 1.00 96.50 91 CYS A N 1
ATOM 702 C CA . CYS A 1 91 ? 7.048 6.300 -1.217 1.00 96.50 91 CYS A CA 1
ATOM 703 C C . CYS A 1 91 ? 7.496 6.277 0.251 1.00 96.50 91 CYS A C 1
ATOM 705 O O . CYS A 1 91 ? 6.687 6.032 1.142 1.00 96.50 91 CYS A O 1
ATOM 707 N N . GLN A 1 92 ? 8.779 6.539 0.521 1.00 96.62 92 GLN A N 1
ATOM 708 C CA . GLN A 1 92 ? 9.282 6.617 1.893 1.00 96.62 92 GLN A CA 1
ATOM 709 C C . GLN A 1 92 ? 8.684 7.802 2.655 1.00 96.62 92 GLN A C 1
ATOM 711 O O . GLN A 1 92 ? 8.403 7.664 3.841 1.00 96.62 92 GLN A O 1
ATOM 716 N N . ALA A 1 93 ? 8.506 8.953 2.001 1.00 95.81 93 ALA A N 1
ATOM 717 C CA . ALA A 1 93 ? 7.863 10.113 2.610 1.00 95.81 93 ALA A CA 1
ATOM 718 C C . ALA A 1 93 ? 6.388 9.823 2.916 1.00 95.81 93 ALA A C 1
ATOM 720 O O . ALA A 1 93 ? 5.980 9.942 4.064 1.00 95.81 93 ALA A O 1
ATOM 721 N N . MET A 1 94 ? 5.640 9.331 1.926 1.00 95.81 94 MET A N 1
ATOM 722 C CA . MET A 1 94 ? 4.224 8.983 2.072 1.00 95.81 94 MET A CA 1
ATOM 723 C C . MET A 1 94 ? 3.972 7.930 3.154 1.00 95.81 94 MET A C 1
ATOM 725 O O . MET A 1 94 ? 2.984 8.014 3.870 1.00 95.81 94 MET A O 1
ATOM 729 N N . ALA A 1 95 ? 4.850 6.928 3.288 1.00 95.62 95 ALA A N 1
ATOM 730 C CA . ALA A 1 95 ? 4.706 5.903 4.322 1.00 95.62 95 ALA A CA 1
ATOM 731 C C . ALA A 1 95 ? 4.815 6.482 5.743 1.00 95.62 95 ALA A C 1
ATOM 733 O O . ALA A 1 95 ? 4.136 6.007 6.643 1.00 95.62 95 ALA A O 1
ATOM 734 N N . ARG A 1 96 ? 5.626 7.530 5.944 1.00 93.25 96 ARG A N 1
ATOM 735 C CA . ARG A 1 96 ? 5.750 8.218 7.243 1.00 93.25 96 ARG A CA 1
ATOM 736 C C . ARG A 1 96 ? 4.549 9.099 7.580 1.00 93.25 96 ARG A C 1
ATOM 738 O O . ARG A 1 96 ? 4.431 9.518 8.722 1.00 93.25 96 ARG A O 1
ATOM 745 N N . GLU A 1 97 ? 3.714 9.401 6.592 1.00 93.75 97 GLU A N 1
ATOM 746 C CA . GLU A 1 97 ? 2.481 10.181 6.742 1.00 93.75 97 GLU A CA 1
ATOM 747 C C . GLU A 1 97 ? 1.277 9.287 7.081 1.00 93.75 97 GLU A C 1
ATOM 749 O O . GLU A 1 97 ? 0.169 9.791 7.197 1.00 93.75 97 GLU A O 1
ATOM 754 N N . LEU A 1 98 ? 1.463 7.966 7.185 1.00 95.25 98 L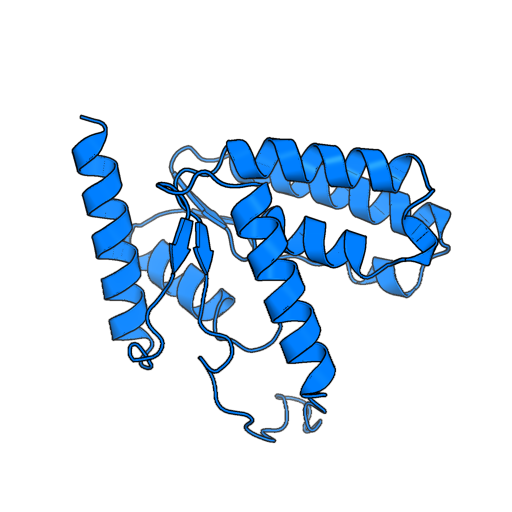EU A N 1
ATOM 755 C CA . LEU A 1 98 ? 0.394 7.034 7.532 1.00 95.25 98 LEU A CA 1
ATOM 756 C C . LEU A 1 98 ? 0.287 6.873 9.048 1.00 95.25 98 LEU A C 1
ATOM 758 O O . LEU A 1 98 ? 1.269 6.505 9.693 1.00 95.25 98 LEU A O 1
ATOM 762 N N . ASP A 1 99 ? -0.9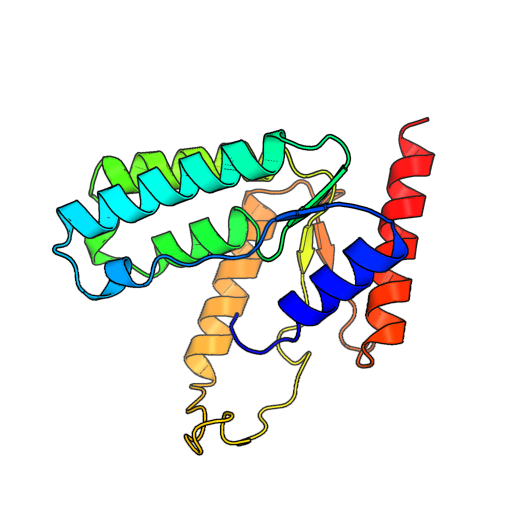25 7.015 9.580 1.00 96.00 99 ASP A N 1
ATOM 763 C CA . ASP A 1 99 ? -1.214 6.726 10.990 1.00 96.00 99 ASP A CA 1
ATOM 764 C C . ASP A 1 99 ? -1.166 5.223 11.279 1.00 96.00 99 ASP A C 1
ATOM 766 O O . ASP A 1 99 ? -0.580 4.773 12.263 1.00 96.00 99 ASP A O 1
ATOM 770 N N . LEU A 1 100 ? -1.755 4.424 10.384 1.00 97.31 100 LEU A N 1
ATOM 771 C CA . LEU A 1 100 ? -1.828 2.971 10.501 1.00 97.31 100 LEU A CA 1
ATOM 772 C C . LEU A 1 100 ? -1.606 2.290 9.144 1.00 97.31 100 LEU A C 1
ATOM 774 O O . LEU A 1 100 ? -2.152 2.688 8.115 1.00 97.31 100 LEU A O 1
ATOM 778 N N . LEU A 1 101 ? -0.853 1.190 9.153 1.00 97.00 101 LEU A N 1
ATOM 779 C CA . LEU A 1 101 ? -0.709 0.259 8.038 1.00 97.00 101 LEU A CA 1
ATOM 780 C C . LEU A 1 101 ? -1.185 -1.131 8.456 1.00 97.00 101 LEU A C 1
ATOM 782 O O . LEU A 1 101 ? -0.576 -1.779 9.305 1.00 97.00 101 LEU A O 1
ATOM 786 N N . PHE A 1 102 ? -2.224 -1.627 7.786 1.00 96.12 102 PHE A N 1
ATOM 787 C CA . PHE A 1 102 ? -2.749 -2.971 8.011 1.00 96.12 102 PHE A CA 1
ATOM 788 C C . PHE A 1 102 ? -2.128 -3.986 7.045 1.00 96.12 102 PHE A C 1
ATOM 790 O O . PHE A 1 102 ? -2.341 -3.934 5.832 1.00 96.12 102 PHE A O 1
ATOM 797 N N . LEU A 1 103 ? -1.390 -4.956 7.585 1.00 93.44 103 LEU A N 1
ATOM 798 C CA . LEU A 1 103 ? -0.871 -6.094 6.830 1.00 93.44 103 LEU A CA 1
ATOM 799 C C . LEU A 1 103 ? -1.829 -7.279 6.928 1.00 93.44 103 LEU A C 1
ATOM 801 O O . LEU A 1 103 ? -2.011 -7.860 7.999 1.00 93.44 103 LEU A O 1
ATOM 805 N N . LEU A 1 104 ? -2.405 -7.659 5.787 1.00 89.94 104 LEU A N 1
ATOM 806 C CA . LEU A 1 104 ? -3.208 -8.874 5.679 1.00 89.94 104 LEU A CA 1
ATOM 807 C C . LEU A 1 104 ? -2.324 -10.127 5.638 1.00 89.94 104 LEU A C 1
ATOM 809 O O . LEU A 1 104 ? -1.254 -10.090 5.020 1.00 89.94 104 LEU A O 1
ATOM 813 N N . PRO A 1 105 ? -2.780 -11.243 6.236 1.00 83.88 105 PRO A N 1
ATOM 814 C CA . PRO A 1 105 ? -2.033 -12.489 6.225 1.00 83.88 105 PRO A CA 1
ATOM 815 C C . PRO A 1 105 ? -1.867 -13.022 4.800 1.00 83.88 105 PRO A C 1
ATOM 817 O O . PRO A 1 105 ? -2.731 -12.822 3.940 1.00 83.88 105 PRO A O 1
ATOM 820 N N . GLU A 1 106 ? -0.746 -13.706 4.548 1.00 75.62 106 GLU A N 1
ATOM 821 C CA . GLU A 1 106 ? -0.420 -14.222 3.215 1.00 75.62 106 GLU A CA 1
ATOM 822 C C . GLU A 1 106 ? -1.541 -15.096 2.673 1.00 75.62 106 GLU A C 1
ATOM 824 O O . GLU A 1 106 ? -1.954 -14.861 1.543 1.00 75.62 106 GLU A O 1
ATOM 829 N N . ASP A 1 107 ? -2.104 -15.973 3.503 1.00 68.69 107 ASP A N 1
ATOM 830 C CA . ASP A 1 107 ? -3.150 -16.942 3.161 1.00 68.69 107 ASP A CA 1
ATOM 831 C C . ASP A 1 107 ? -4.572 -16.458 3.482 1.00 68.69 107 ASP A C 1
ATOM 833 O O . ASP A 1 107 ? -5.493 -17.259 3.610 1.00 68.69 107 ASP A O 1
ATOM 837 N N . ALA A 1 108 ? -4.784 -15.138 3.571 1.00 64.62 108 ALA A N 1
ATOM 838 C CA . ALA A 1 108 ? -6.099 -14.540 3.838 1.00 64.62 108 ALA A CA 1
ATOM 839 C C . ALA A 1 108 ? -7.214 -15.036 2.895 1.00 64.62 108 ALA A C 1
ATOM 841 O O . ALA A 1 108 ? -8.390 -14.999 3.252 1.00 64.62 108 ALA A O 1
ATOM 842 N N . ILE A 1 109 ? -6.848 -15.440 1.678 1.00 61.94 109 ILE A N 1
ATOM 843 C CA . ILE A 1 109 ? -7.737 -16.085 0.714 1.00 61.94 109 ILE A CA 1
ATOM 844 C C . ILE A 1 109 ? -7.024 -17.354 0.222 1.00 61.94 109 ILE A C 1
ATOM 846 O O . ILE A 1 109 ? -5.857 -17.243 -0.203 1.00 61.94 109 ILE A O 1
ATOM 850 N N . PRO A 1 110 ? -7.684 -18.531 0.280 1.00 59.88 110 PRO A N 1
ATOM 851 C CA . PRO A 1 110 ? -7.147 -19.783 -0.241 1.00 59.88 110 PRO A CA 1
ATOM 852 C C . PRO A 1 110 ? -6.717 -19.656 -1.704 1.00 59.88 110 PRO A C 1
ATOM 854 O O . PRO A 1 110 ? -7.172 -18.773 -2.433 1.00 59.88 110 PRO A O 1
ATOM 857 N N . PHE A 1 111 ? -5.837 -20.553 -2.152 1.00 59.16 111 PHE A N 1
ATOM 858 C CA . PHE A 1 111 ? -5.525 -20.718 -3.572 1.00 59.16 111 PHE A CA 1
ATOM 859 C C . PHE A 1 111 ? -6.728 -21.322 -4.301 1.00 59.16 111 PHE A C 1
ATOM 861 O O . PHE A 1 111 ? -6.682 -22.464 -4.749 1.00 59.16 111 PHE A O 1
ATOM 868 N N . ASP A 1 112 ? -7.813 -20.569 -4.428 1.00 54.84 112 ASP A N 1
ATOM 869 C CA . ASP A 1 112 ? -8.860 -20.970 -5.340 1.00 54.84 112 ASP A CA 1
ATOM 870 C C . ASP A 1 112 ? -8.349 -20.741 -6.754 1.00 54.84 112 ASP A C 1
ATOM 872 O O . ASP A 1 112 ? -8.033 -19.629 -7.183 1.00 54.84 112 ASP A O 1
ATOM 876 N N . SER A 1 113 ? -8.315 -21.834 -7.504 1.00 51.88 113 SER A N 1
ATOM 877 C CA . SER A 1 113 ? -8.185 -21.872 -8.958 1.00 51.88 113 SER A CA 1
ATOM 878 C C . SER A 1 113 ? -9.423 -21.274 -9.648 1.00 51.88 113 SER A C 1
ATOM 880 O O . SER A 1 113 ? -9.736 -21.619 -10.782 1.00 51.88 113 SER A O 1
ATOM 882 N N . ALA A 1 114 ? -10.145 -20.371 -8.979 1.00 50.06 114 ALA A N 1
ATOM 883 C CA . ALA A 1 114 ? -11.315 -19.714 -9.515 1.00 50.06 114 ALA A CA 1
ATOM 884 C C . ALA A 1 114 ? -10.900 -18.859 -10.714 1.00 50.06 114 ALA A C 1
ATOM 886 O O . ALA A 1 114 ? -10.027 -17.983 -10.636 1.00 50.06 114 ALA A O 1
ATOM 887 N N . ALA A 1 115 ? -11.528 -19.155 -11.847 1.00 50.91 115 ALA A N 1
ATOM 888 C CA . ALA A 1 115 ? -11.431 -18.335 -13.033 1.00 50.91 115 ALA A CA 1
ATOM 889 C C . ALA A 1 115 ? -11.885 -16.903 -12.706 1.00 50.91 115 ALA A C 1
ATOM 891 O O . ALA A 1 115 ? -12.828 -16.698 -11.942 1.00 50.91 115 ALA A O 1
ATOM 892 N N . ASN A 1 116 ? -11.208 -15.898 -13.263 1.00 54.94 116 ASN A N 1
ATOM 893 C CA . ASN A 1 116 ? -11.736 -14.534 -13.222 1.00 54.94 116 ASN A CA 1
ATOM 894 C C . ASN A 1 116 ? -13.055 -14.440 -14.022 1.00 54.94 116 ASN A C 1
ATOM 896 O O . ASN A 1 116 ? -13.449 -15.387 -14.700 1.00 54.94 116 ASN A O 1
ATOM 900 N N . GLU A 1 117 ? -13.714 -13.280 -14.000 1.00 45.69 117 GLU A N 1
ATOM 901 C CA . GLU A 1 117 ? -14.944 -13.015 -14.776 1.00 45.69 117 GLU A CA 1
ATOM 902 C C . GLU A 1 117 ? -14.796 -13.293 -16.289 1.00 45.69 117 GLU A C 1
ATOM 904 O O . GLU A 1 117 ? -15.788 -13.476 -16.986 1.00 45.69 117 GLU A O 1
ATOM 909 N N . ALA A 1 118 ? -13.560 -13.379 -16.794 1.00 51.38 118 ALA A N 1
ATOM 910 C CA . ALA A 1 118 ? -13.229 -13.719 -18.175 1.00 51.38 118 ALA A CA 1
ATOM 911 C C . ALA A 1 118 ? -12.896 -15.213 -18.397 1.00 51.38 118 ALA A C 1
ATOM 913 O O . ALA A 1 118 ? -12.377 -15.570 -19.453 1.00 51.38 118 ALA A O 1
ATOM 914 N N . GLY A 1 119 ? -13.139 -16.098 -17.423 1.00 47.56 119 GLY A N 1
ATOM 915 C CA . GLY A 1 119 ? -12.882 -17.538 -17.558 1.00 47.56 119 GLY A CA 1
ATOM 916 C C . GLY A 1 119 ? -11.400 -17.937 -17.484 1.00 47.56 119 GLY A C 1
ATOM 917 O O . GLY A 1 119 ? -11.068 -19.108 -17.663 1.00 47.56 119 GLY A O 1
ATOM 918 N N . LEU A 1 120 ? -10.491 -16.998 -17.205 1.00 45.69 120 LEU A N 1
ATOM 919 C CA . LEU A 1 120 ? -9.059 -17.271 -17.107 1.00 45.69 120 LEU A CA 1
ATOM 920 C C . LEU A 1 120 ? -8.713 -17.727 -15.692 1.00 45.69 120 LEU A C 1
ATOM 922 O O . LEU A 1 120 ? -8.871 -16.972 -14.727 1.00 45.69 120 LEU A O 1
ATOM 926 N N . LEU A 1 121 ? -8.191 -18.952 -15.583 1.00 52.69 121 LEU A N 1
ATOM 927 C CA . LEU A 1 121 ? -7.550 -19.454 -14.370 1.00 52.69 121 LEU A CA 1
ATOM 928 C C . LEU A 1 121 ? -6.471 -18.455 -13.945 1.00 52.69 121 LEU A C 1
ATOM 930 O O . LEU A 1 121 ? -5.502 -18.229 -14.677 1.00 52.69 121 LEU A O 1
ATOM 934 N N . ARG A 1 122 ? -6.618 -17.849 -12.763 1.00 54.97 122 ARG A N 1
ATOM 935 C CA . ARG A 1 122 ? -5.544 -17.047 -12.170 1.00 54.97 122 ARG A CA 1
ATOM 936 C C . ARG A 1 122 ? -4.393 -17.999 -11.839 1.00 54.97 122 ARG A C 1
ATOM 938 O O . ARG A 1 122 ? -4.396 -18.632 -10.789 1.00 54.97 122 ARG A O 1
ATOM 945 N N . GLN A 1 123 ? -3.419 -18.132 -12.740 1.00 52.31 123 GLN A N 1
ATOM 946 C CA . GLN A 1 123 ? -2.195 -18.884 -12.469 1.00 52.31 123 GLN A CA 1
ATOM 947 C C . GLN A 1 123 ? -1.389 -18.144 -11.398 1.00 52.31 123 GLN A C 1
ATOM 949 O O . GLN A 1 123 ? -0.596 -17.247 -11.681 1.00 52.31 123 GLN A O 1
ATOM 954 N N . TYR A 1 124 ? -1.635 -18.500 -10.142 1.00 66.38 124 TYR A N 1
ATOM 955 C CA . TYR A 1 124 ? -0.850 -18.040 -9.011 1.00 66.38 124 TYR A CA 1
ATOM 956 C C . TYR A 1 124 ? 0.393 -18.907 -8.878 1.00 66.38 124 TYR A C 1
ATOM 958 O O . TYR A 1 124 ? 0.293 -20.108 -8.660 1.00 66.38 124 TYR A O 1
ATOM 966 N N . ASN A 1 125 ? 1.569 -18.289 -8.973 1.00 74.06 125 ASN A N 1
ATOM 967 C CA . ASN A 1 125 ? 2.822 -18.929 -8.595 1.00 74.06 125 ASN A CA 1
ATOM 968 C C . ASN A 1 125 ? 3.021 -18.752 -7.073 1.00 74.06 125 ASN A C 1
ATOM 970 O O . ASN A 1 125 ? 3.217 -17.611 -6.633 1.00 74.06 125 ASN A O 1
ATOM 974 N N . PRO A 1 126 ? 2.993 -19.832 -6.264 1.00 78.00 126 PRO A N 1
ATOM 975 C CA . PRO A 1 126 ? 3.156 -19.739 -4.812 1.00 78.00 126 PRO A CA 1
ATOM 976 C C . PRO A 1 126 ? 4.466 -19.060 -4.403 1.00 78.00 126 PRO A C 1
ATOM 978 O O . PRO A 1 126 ? 4.464 -18.209 -3.521 1.00 78.00 126 PRO A O 1
ATOM 981 N N . LEU A 1 127 ? 5.566 -19.320 -5.118 1.00 83.69 127 LEU A N 1
ATOM 982 C CA . LEU A 1 127 ? 6.864 -18.702 -4.833 1.00 83.69 127 LEU A CA 1
ATOM 983 C C . LEU A 1 127 ? 6.847 -17.187 -5.072 1.00 83.69 127 LEU A C 1
ATOM 985 O O . LEU A 1 127 ? 7.484 -16.436 -4.337 1.00 83.69 127 LEU A O 1
ATOM 989 N N . MET A 1 128 ? 6.090 -16.713 -6.067 1.00 80.81 128 MET A N 1
ATOM 990 C CA . MET A 1 128 ? 5.913 -15.274 -6.299 1.00 80.81 128 MET A CA 1
ATOM 991 C C . MET A 1 128 ? 5.069 -14.609 -5.208 1.00 80.81 128 MET A C 1
ATOM 993 O O . MET A 1 128 ? 5.341 -13.457 -4.857 1.00 80.81 128 MET A O 1
ATOM 997 N N . ARG A 1 129 ? 4.076 -15.316 -4.646 1.00 79.19 129 ARG A N 1
ATOM 998 C CA . ARG A 1 129 ? 3.298 -14.848 -3.485 1.00 79.19 129 ARG A CA 1
ATOM 999 C C . ARG A 1 129 ? 4.196 -14.741 -2.256 1.00 79.19 129 ARG A C 1
ATOM 1001 O O . ARG A 1 129 ? 4.293 -13.648 -1.706 1.00 79.19 129 ARG A O 1
ATOM 1008 N N . THR A 1 130 ? 4.946 -15.795 -1.941 1.00 85.88 130 THR A N 1
ATOM 1009 C CA . THR A 1 130 ? 5.887 -15.818 -0.813 1.00 85.88 130 THR A CA 1
ATOM 1010 C C . THR A 1 130 ? 6.959 -14.745 -0.950 1.00 85.88 130 THR A C 1
ATOM 1012 O O . THR A 1 130 ? 7.185 -13.974 -0.021 1.00 85.88 130 THR A O 1
ATOM 1015 N N . ARG A 1 131 ? 7.562 -14.587 -2.135 1.00 88.00 131 ARG A N 1
ATOM 1016 C CA . ARG A 1 131 ? 8.511 -13.495 -2.400 1.00 88.00 131 ARG A CA 1
ATOM 1017 C C . ARG A 1 131 ? 7.877 -12.120 -2.168 1.00 88.00 131 ARG A C 1
ATOM 1019 O O . ARG A 1 131 ? 8.495 -11.268 -1.535 1.00 88.00 131 ARG A O 1
ATOM 1026 N N . SER A 1 132 ? 6.663 -11.898 -2.675 1.00 87.25 132 SER A N 1
ATOM 1027 C CA . SER A 1 132 ? 5.951 -10.625 -2.490 1.00 87.25 132 SER A CA 1
ATOM 1028 C C . SER A 1 132 ? 5.611 -10.376 -1.022 1.00 87.25 132 SER A C 1
ATOM 1030 O O . SER A 1 132 ? 5.731 -9.251 -0.558 1.00 87.25 132 SER A O 1
ATOM 1032 N N . SER A 1 133 ? 5.210 -11.418 -0.294 1.00 88.56 133 SER A N 1
ATOM 1033 C CA . SER A 1 133 ? 4.911 -11.379 1.136 1.00 88.56 133 SER A CA 1
ATOM 1034 C C . SER A 1 133 ? 6.154 -11.002 1.940 1.00 88.56 133 SER A C 1
ATOM 1036 O O . SER A 1 133 ? 6.119 -10.025 2.685 1.00 88.56 133 SER A O 1
ATOM 1038 N N . ILE A 1 134 ? 7.285 -11.682 1.725 1.00 92.00 134 ILE A N 1
ATOM 1039 C CA . ILE A 1 134 ? 8.563 -11.372 2.388 1.00 92.00 134 ILE A CA 1
ATOM 1040 C C . ILE A 1 134 ? 8.979 -9.924 2.114 1.00 92.00 134 ILE A C 1
ATOM 1042 O O . ILE A 1 134 ? 9.304 -9.186 3.043 1.00 92.00 134 ILE A O 1
ATOM 1046 N N . LEU A 1 135 ? 8.928 -9.497 0.848 1.00 93.31 135 LEU A N 1
ATOM 1047 C CA . LEU A 1 135 ? 9.319 -8.143 0.463 1.00 93.31 135 LEU A CA 1
ATOM 1048 C C . LEU A 1 135 ? 8.395 -7.082 1.076 1.00 93.31 135 LEU A C 1
ATOM 1050 O O . LEU A 1 135 ? 8.883 -6.081 1.593 1.00 93.31 135 LEU A O 1
ATOM 1054 N N . LEU A 1 136 ? 7.078 -7.302 1.048 1.00 93.12 136 LEU A N 1
ATOM 1055 C CA . LEU A 1 136 ? 6.097 -6.383 1.625 1.00 93.12 136 LEU A CA 1
ATOM 1056 C C . LEU A 1 136 ? 6.271 -6.260 3.141 1.00 93.12 136 LEU A C 1
ATOM 1058 O O . LEU A 1 136 ? 6.258 -5.150 3.658 1.00 93.12 136 LEU A O 1
ATOM 1062 N N . ASN A 1 137 ? 6.472 -7.382 3.838 1.00 94.06 137 ASN A N 1
ATOM 1063 C CA . ASN A 1 137 ? 6.724 -7.393 5.278 1.00 94.06 137 ASN A CA 1
ATOM 1064 C C . ASN A 1 137 ? 8.001 -6.620 5.627 1.00 94.06 137 ASN A C 1
ATOM 1066 O O . ASN A 1 137 ? 7.957 -5.732 6.472 1.00 94.06 137 ASN A O 1
ATOM 1070 N N . GLY A 1 138 ? 9.110 -6.901 4.935 1.00 95.44 138 GLY A N 1
ATOM 1071 C CA . GLY A 1 138 ? 10.373 -6.202 5.173 1.00 95.44 138 GLY A CA 1
ATOM 1072 C C . GLY A 1 138 ? 10.301 -4.706 4.850 1.00 95.44 138 GLY A C 1
ATOM 1073 O O . GLY A 1 138 ? 10.890 -3.891 5.555 1.00 95.44 138 GLY A O 1
ATOM 1074 N N . LEU A 1 139 ? 9.552 -4.319 3.812 1.00 96.19 139 LEU A N 1
ATOM 1075 C CA . LEU A 1 139 ? 9.305 -2.909 3.504 1.00 96.19 139 LEU A CA 1
ATOM 1076 C C . LEU A 1 139 ? 8.435 -2.235 4.561 1.00 96.19 139 LEU A C 1
ATOM 1078 O O . LEU A 1 139 ? 8.762 -1.131 4.980 1.00 96.19 139 LEU A O 1
ATOM 1082 N N . ALA A 1 140 ? 7.359 -2.883 4.999 1.00 96.00 140 ALA A N 1
ATOM 1083 C CA . ALA A 1 140 ? 6.478 -2.344 6.024 1.00 96.00 140 ALA A CA 1
ATOM 1084 C C . ALA A 1 140 ? 7.241 -2.092 7.330 1.00 96.00 140 ALA A C 1
ATOM 1086 O O . ALA A 1 140 ? 7.193 -0.986 7.852 1.00 96.00 140 ALA A O 1
ATOM 1087 N N . GLU A 1 141 ? 8.027 -3.065 7.795 1.00 95.69 141 GLU A N 1
ATOM 1088 C CA . GLU A 1 141 ? 8.861 -2.924 8.998 1.00 95.69 141 GLU A CA 1
ATOM 1089 C C . GLU A 1 141 ? 9.959 -1.865 8.849 1.00 95.69 141 GLU A C 1
ATOM 1091 O O . GLU A 1 141 ? 10.368 -1.248 9.828 1.00 95.69 141 GLU A O 1
ATOM 1096 N N . ARG A 1 142 ? 10.455 -1.644 7.627 1.00 95.62 142 ARG A N 1
ATOM 1097 C CA . ARG A 1 142 ? 11.478 -0.628 7.359 1.00 95.62 142 ARG A CA 1
ATOM 1098 C C . ARG A 1 142 ? 10.909 0.788 7.266 1.00 95.62 142 ARG A C 1
ATOM 1100 O O . ARG A 1 142 ? 11.641 1.740 7.535 1.00 95.62 142 ARG A O 1
ATOM 1107 N N . LEU A 1 143 ? 9.680 0.937 6.777 1.00 94.62 143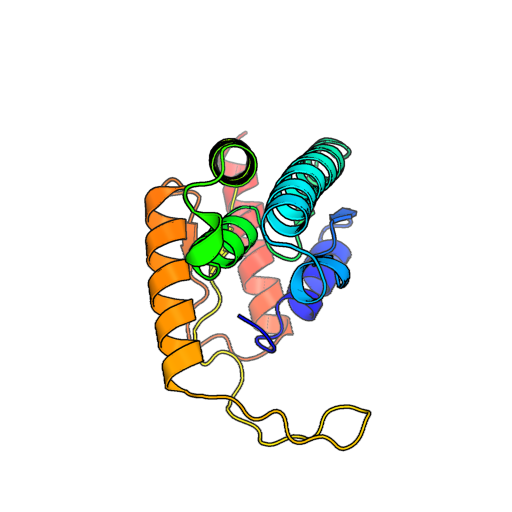 LEU A N 1
ATOM 1108 C CA . LEU A 1 143 ? 9.097 2.236 6.434 1.00 94.62 143 LEU A CA 1
ATOM 1109 C C . LEU A 1 143 ? 8.113 2.760 7.481 1.00 94.62 143 LEU A C 1
ATOM 1111 O O . LEU A 1 143 ? 7.934 3.973 7.550 1.00 94.62 143 LEU A O 1
ATOM 1115 N N . MET A 1 144 ? 7.516 1.880 8.283 1.00 94.44 144 MET A N 1
ATOM 1116 C CA . MET A 1 144 ? 6.548 2.228 9.323 1.00 94.44 144 MET A CA 1
ATOM 1117 C C . MET A 1 144 ? 7.165 2.119 10.717 1.00 94.44 144 MET A C 1
ATOM 1119 O O . MET A 1 144 ? 8.074 1.317 10.943 1.00 94.44 144 MET A O 1
ATOM 1123 N N . SER A 1 145 ? 6.631 2.881 11.674 1.00 91.88 145 SER A N 1
ATOM 1124 C CA . SER A 1 145 ? 6.881 2.615 13.092 1.00 91.88 145 SER A CA 1
ATOM 1125 C C . SER A 1 145 ? 6.209 1.306 13.519 1.00 91.88 145 SER A C 1
ATOM 1127 O O . SER A 1 145 ? 5.287 0.807 12.865 1.00 91.88 145 SER A O 1
ATOM 1129 N N . ARG A 1 146 ? 6.671 0.730 14.632 1.00 89.81 146 ARG A N 1
ATOM 1130 C CA . ARG A 1 146 ? 6.111 -0.524 15.150 1.00 89.81 146 ARG A CA 1
ATOM 1131 C C . ARG A 1 146 ? 4.666 -0.338 15.612 1.00 89.81 146 ARG A C 1
ATOM 1133 O O . ARG A 1 146 ? 3.871 -1.262 15.492 1.00 89.81 146 ARG A O 1
ATOM 1140 N N . GLU A 1 147 ? 4.352 0.843 16.124 1.00 91.69 147 GLU A N 1
ATOM 1141 C CA . GLU A 1 147 ? 3.047 1.242 16.641 1.00 91.69 147 GLU A CA 1
ATOM 1142 C C . GLU A 1 147 ? 2.035 1.447 15.506 1.00 91.69 147 GLU A C 1
ATOM 1144 O O . GLU A 1 147 ? 0.884 1.039 15.633 1.00 91.69 147 GLU A O 1
ATOM 1149 N N . ALA A 1 148 ? 2.479 1.996 14.370 1.00 94.56 148 ALA A N 1
ATOM 1150 C CA . ALA A 1 148 ? 1.639 2.192 13.190 1.00 94.56 148 ALA A CA 1
ATOM 1151 C C . ALA A 1 148 ? 1.423 0.897 12.384 1.00 94.56 148 ALA A C 1
ATOM 1153 O O . ALA A 1 148 ? 0.536 0.823 11.535 1.00 94.56 148 ALA A O 1
ATOM 1154 N N . LEU A 1 149 ? 2.236 -0.142 12.603 1.00 96.50 149 LEU A N 1
ATOM 1155 C CA . LEU A 1 149 ? 2.164 -1.388 11.845 1.00 96.50 149 LEU A CA 1
ATOM 1156 C C . LEU A 1 149 ? 1.248 -2.420 12.513 1.00 96.50 149 LEU A C 1
ATOM 1158 O O . LEU A 1 149 ? 1.636 -3.113 13.454 1.00 96.50 149 LEU A O 1
ATOM 1162 N N . VAL A 1 150 ? 0.056 -2.617 11.952 1.00 96.69 150 VAL A N 1
ATOM 1163 C CA . VAL A 1 150 ? -0.935 -3.564 12.471 1.00 96.69 150 VAL A CA 1
ATOM 1164 C C . VAL A 1 150 ? -1.001 -4.811 11.597 1.00 96.69 150 VAL A C 1
ATOM 1166 O O . VAL A 1 150 ? -1.348 -4.772 10.419 1.00 96.69 150 VAL A O 1
ATOM 1169 N N . ARG A 1 151 ? -0.710 -5.969 12.188 1.00 95.00 151 ARG A N 1
ATOM 1170 C CA . ARG A 1 151 ? -0.840 -7.269 11.519 1.00 95.00 151 ARG A CA 1
ATOM 1171 C C . ARG A 1 151 ? -2.229 -7.837 11.788 1.00 95.00 151 ARG A C 1
ATOM 1173 O O . ARG A 1 151 ? -2.584 -8.061 12.944 1.00 95.00 151 ARG A O 1
ATOM 1180 N N . VAL A 1 152 ? -3.003 -8.081 10.733 1.00 93.25 152 VAL A N 1
ATOM 1181 C CA . VAL A 1 152 ? -4.305 -8.744 10.864 1.00 93.25 152 VAL A CA 1
ATOM 1182 C C . VAL A 1 152 ? -4.065 -10.229 11.169 1.00 93.25 152 VAL A C 1
ATOM 1184 O O . VAL A 1 152 ? -3.297 -10.870 10.443 1.00 93.25 152 VAL A O 1
ATOM 1187 N N . PRO A 1 153 ? -4.669 -10.795 12.232 1.00 91.62 153 PRO A N 1
ATOM 1188 C CA . PRO A 1 153 ? -4.430 -12.185 12.594 1.00 91.62 153 PRO A CA 1
ATOM 1189 C C . PRO A 1 153 ? -4.885 -13.148 11.494 1.00 91.62 153 PRO A C 1
ATOM 1191 O O . PRO A 1 153 ? -5.929 -12.955 10.875 1.00 91.62 153 PRO A O 1
ATOM 1194 N N . VAL A 1 154 ? -4.130 -14.234 11.300 1.00 88.00 154 VAL A N 1
ATOM 1195 C CA . VAL A 1 154 ? -4.456 -15.300 10.329 1.00 88.00 154 VAL A CA 1
ATOM 1196 C C . VAL A 1 154 ? -5.808 -15.967 10.601 1.00 88.00 154 VAL A C 1
ATOM 1198 O O . VAL A 1 154 ? -6.418 -16.509 9.688 1.00 88.00 154 VAL A O 1
AT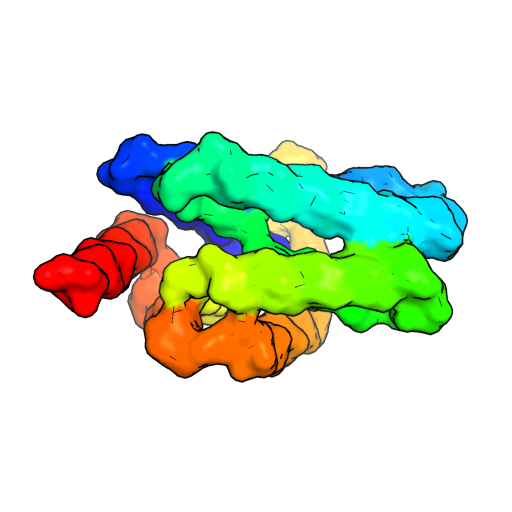OM 1201 N N . THR A 1 155 ? -6.278 -15.912 11.847 1.00 88.12 155 THR A N 1
ATOM 1202 C CA . THR A 1 155 ? -7.559 -16.476 12.283 1.00 88.12 155 THR A CA 1
ATOM 1203 C C . THR A 1 155 ? -8.760 -15.632 11.861 1.00 88.12 155 THR A C 1
ATOM 1205 O O . THR A 1 155 ? -9.869 -16.151 11.849 1.00 88.12 155 THR A O 1
ATOM 1208 N N . VAL A 1 156 ? -8.557 -14.359 11.497 1.00 88.44 156 VAL A N 1
ATOM 1209 C CA . VAL A 1 156 ? -9.626 -13.453 11.053 1.00 88.44 156 VAL A CA 1
ATOM 1210 C C . VAL A 1 156 ? -9.820 -13.642 9.547 1.00 88.44 156 VAL A C 1
ATOM 1212 O O . VAL A 1 156 ? -9.141 -13.033 8.706 1.00 88.44 156 VAL A O 1
ATOM 1215 N N . THR A 1 157 ? -10.699 -14.577 9.198 1.00 81.75 157 THR A N 1
ATOM 1216 C CA . THR A 1 157 ? -10.875 -15.045 7.813 1.00 81.75 157 THR A CA 1
ATOM 1217 C C . THR A 1 157 ? -12.060 -14.395 7.110 1.00 81.75 157 THR A C 1
ATOM 1219 O O . THR A 1 157 ? -11.953 -14.099 5.918 1.00 81.75 157 THR A O 1
ATOM 1222 N N . ASP A 1 158 ? -13.129 -14.117 7.852 1.00 86.69 158 ASP A N 1
ATOM 1223 C CA . ASP A 1 158 ? -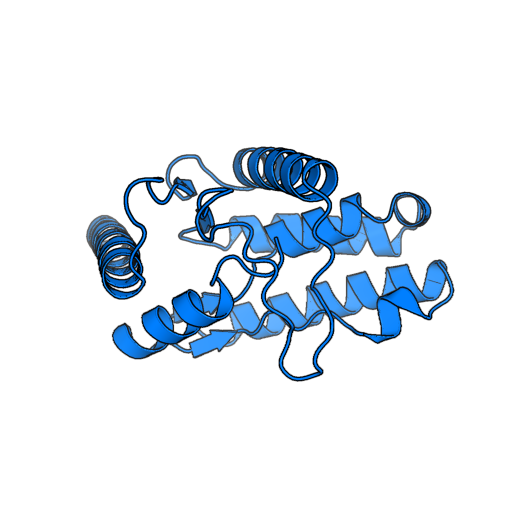14.340 -13.491 7.341 1.00 86.69 158 ASP A CA 1
ATOM 1224 C C . ASP A 1 158 ? -14.160 -11.982 7.099 1.00 86.69 158 ASP A C 1
ATOM 1226 O O . ASP A 1 158 ? -13.368 -11.309 7.767 1.00 86.69 158 ASP A O 1
ATOM 1230 N N . ILE A 1 159 ? -14.861 -11.444 6.098 1.00 87.19 159 ILE A N 1
ATOM 1231 C CA . ILE A 1 159 ? -14.748 -10.028 5.736 1.00 87.19 159 ILE A CA 1
ATOM 1232 C C . ILE A 1 159 ? -15.296 -9.111 6.833 1.00 87.19 159 ILE A C 1
ATOM 1234 O O . ILE A 1 159 ? -14.642 -8.114 7.139 1.00 87.19 159 ILE A O 1
ATOM 1238 N N . ASP A 1 160 ? -16.417 -9.456 7.462 1.00 91.06 160 ASP A N 1
ATOM 1239 C CA . ASP A 1 160 ? -17.051 -8.627 8.485 1.00 91.06 160 ASP A CA 1
ATOM 1240 C C . ASP A 1 160 ? -16.193 -8.617 9.756 1.00 91.06 160 ASP A C 1
ATOM 1242 O O . ASP A 1 160 ? -15.948 -7.561 10.345 1.00 91.06 160 ASP A O 1
ATOM 1246 N N . GLU A 1 161 ? -15.612 -9.765 10.120 1.00 92.94 161 GLU A N 1
ATOM 1247 C CA . GLU A 1 161 ? -14.645 -9.849 11.221 1.00 92.94 161 GLU A CA 1
ATOM 1248 C C . GLU A 1 161 ? -13.381 -9.014 10.953 1.00 92.94 161 GLU A C 1
ATOM 1250 O O . GLU A 1 161 ? -12.860 -8.354 11.859 1.00 92.94 161 GLU A O 1
ATOM 1255 N N . ARG A 1 162 ? -12.877 -8.998 9.709 1.00 92.56 162 ARG A N 1
ATOM 1256 C CA . ARG A 1 162 ? -11.729 -8.153 9.329 1.00 92.56 162 ARG A CA 1
ATOM 1257 C C . ARG A 1 162 ? -12.063 -6.676 9.417 1.00 92.56 162 ARG A C 1
ATOM 1259 O O . ARG A 1 162 ? -11.235 -5.910 9.906 1.00 92.56 162 ARG A O 1
ATOM 1266 N N . VAL A 1 163 ? -13.243 -6.280 8.946 1.00 95.50 163 VAL A N 1
ATOM 1267 C CA . VAL A 1 163 ? -13.718 -4.896 9.030 1.00 95.50 163 VAL A CA 1
ATOM 1268 C C . VAL A 1 163 ? -13.808 -4.474 10.496 1.00 95.50 163 VAL A C 1
ATOM 1270 O O . VAL A 1 163 ? -13.195 -3.476 10.870 1.00 95.50 163 VAL A O 1
ATOM 1273 N N . ALA A 1 164 ? -14.453 -5.279 11.345 1.00 96.31 164 ALA A N 1
ATOM 1274 C CA . ALA A 1 164 ? -14.559 -5.015 12.779 1.00 96.31 164 ALA A CA 1
ATOM 1275 C C . ALA A 1 164 ? -13.181 -4.903 13.455 1.00 96.31 164 ALA A C 1
ATOM 1277 O O . ALA A 1 164 ? -12.940 -3.982 14.239 1.00 96.31 164 ALA A O 1
ATOM 1278 N N . PHE A 1 165 ? -12.244 -5.795 13.114 1.00 96.81 165 PHE A N 1
ATOM 1279 C CA . PHE A 1 165 ? -10.875 -5.731 13.618 1.00 96.81 165 PHE A CA 1
ATOM 1280 C C . PHE A 1 165 ? -10.188 -4.417 13.227 1.00 96.81 165 PHE A C 1
ATOM 1282 O O . PHE A 1 165 ? -9.643 -3.737 14.097 1.00 96.81 165 PHE A O 1
ATOM 1289 N N . VAL A 1 166 ? -10.230 -4.040 11.944 1.00 96.88 166 VAL A N 1
ATOM 1290 C CA . VAL A 1 166 ? -9.609 -2.801 11.447 1.00 96.88 166 VAL A CA 1
ATOM 1291 C C . VAL A 1 166 ? -10.210 -1.580 12.140 1.00 96.88 166 VAL A C 1
ATOM 1293 O O . VAL A 1 166 ? -9.462 -0.774 12.689 1.00 96.88 166 VAL A O 1
ATOM 1296 N N . ILE A 1 167 ? -11.541 -1.481 12.195 1.00 97.19 167 ILE A N 1
ATOM 1297 C CA . ILE A 1 167 ? -12.247 -0.363 12.835 1.00 97.19 167 ILE A CA 1
ATOM 1298 C C . ILE A 1 167 ? -11.858 -0.243 14.309 1.00 97.19 167 ILE A C 1
ATOM 1300 O O . ILE A 1 167 ? -11.519 0.850 14.759 1.00 97.19 167 ILE A O 1
ATOM 1304 N N . SER A 1 168 ? -11.817 -1.357 15.050 1.00 97.50 168 SER A N 1
ATOM 1305 C CA . SER A 1 168 ? -11.441 -1.327 16.470 1.00 97.50 168 SER A CA 1
ATOM 1306 C C . SER A 1 168 ? -10.037 -0.751 16.695 1.00 97.50 168 SER A C 1
ATOM 1308 O O . SER A 1 168 ? -9.795 -0.051 17.678 1.00 97.50 168 SER A O 1
ATOM 1310 N N . LYS A 1 169 ? -9.105 -1.007 15.767 1.00 97.50 169 LYS A N 1
ATOM 1311 C CA . LYS A 1 169 ? -7.730 -0.502 15.834 1.00 97.50 169 LYS A CA 1
ATOM 1312 C C . LYS A 1 169 ? -7.639 0.969 15.467 1.00 97.50 169 LYS A C 1
ATOM 1314 O O . LYS A 1 169 ? -6.933 1.695 16.157 1.00 97.50 169 LYS A O 1
ATOM 1319 N N . VAL A 1 170 ? -8.390 1.405 14.458 1.00 96.38 170 VAL A N 1
ATOM 1320 C CA . VAL A 1 170 ? -8.513 2.827 14.107 1.00 96.38 170 VAL A CA 1
ATOM 1321 C C . VAL A 1 170 ? -9.069 3.623 15.289 1.00 96.38 170 VAL A C 1
ATOM 1323 O O . VAL A 1 170 ? -8.446 4.586 15.717 1.00 96.38 170 VAL A O 1
ATOM 1326 N N . GLN A 1 171 ? -10.177 3.179 15.883 1.00 95.56 171 GLN A N 1
ATOM 1327 C CA . GLN A 1 171 ? -10.808 3.865 17.017 1.00 95.56 171 GLN A CA 1
ATOM 1328 C C . GLN A 1 171 ? -9.902 3.922 18.250 1.00 95.56 171 GLN A C 1
ATOM 1330 O O . GLN A 1 171 ? -9.835 4.949 18.920 1.00 95.56 171 GLN A O 1
ATOM 1335 N N . THR A 1 172 ? -9.183 2.829 18.537 1.00 95.94 172 THR A N 1
ATOM 1336 C CA . THR A 1 172 ? -8.196 2.794 19.628 1.00 95.94 172 THR A CA 1
ATOM 1337 C C . THR A 1 172 ? -7.098 3.829 19.389 1.00 95.94 172 THR A C 1
ATOM 1339 O O . THR A 1 172 ? -6.789 4.605 20.283 1.00 95.94 172 THR A O 1
ATOM 1342 N N . HIS A 1 173 ? -6.557 3.882 18.169 1.00 93.88 173 HIS A N 1
ATOM 1343 C CA . HIS A 1 173 ? -5.509 4.832 17.809 1.00 93.88 173 HIS A CA 1
ATOM 1344 C C . HIS A 1 173 ? -5.983 6.286 17.912 1.00 93.88 173 HIS A C 1
ATOM 1346 O O . HIS A 1 173 ? -5.280 7.119 18.472 1.00 93.88 173 HIS A O 1
ATOM 1352 N N . GLN A 1 174 ? -7.194 6.587 17.437 1.00 91.50 174 GLN A N 1
ATOM 1353 C CA . GLN A 1 174 ? -7.777 7.924 17.561 1.00 91.50 174 GLN A CA 1
ATOM 1354 C C . GLN A 1 174 ? -7.969 8.331 19.026 1.00 91.50 174 GLN A C 1
ATOM 1356 O O . GLN A 1 174 ? -7.676 9.466 19.383 1.00 91.50 174 GLN A O 1
ATOM 1361 N N . ALA A 1 175 ? -8.414 7.413 19.889 1.00 90.81 175 ALA A N 1
ATOM 1362 C CA . ALA A 1 175 ? -8.596 7.687 21.313 1.00 90.81 175 ALA A CA 1
ATOM 1363 C C . ALA A 1 175 ? -7.276 7.942 22.064 1.00 90.81 175 ALA A C 1
ATOM 1365 O O . ALA A 1 175 ? -7.295 8.600 23.095 1.00 90.81 175 ALA A O 1
ATOM 1366 N N . GLU A 1 176 ? -6.144 7.434 21.572 1.00 88.06 176 GLU A N 1
ATOM 1367 C CA . GLU A 1 176 ? -4.815 7.659 22.162 1.00 88.06 176 GLU A CA 1
ATOM 1368 C C . GLU A 1 176 ? -4.191 9.009 21.760 1.00 88.06 176 GLU A C 1
ATOM 1370 O O . GLU A 1 176 ? -3.204 9.430 22.366 1.00 88.06 176 GLU A O 1
ATOM 1375 N N . GLN A 1 177 ? -4.745 9.691 20.750 1.00 78.44 177 GLN A N 1
ATOM 1376 C CA . GLN A 1 177 ? -4.266 10.996 20.280 1.00 78.44 177 GLN A CA 1
ATOM 1377 C C . GLN A 1 177 ? -4.946 12.201 20.964 1.00 78.44 177 GLN A C 1
ATOM 1379 O O . GLN A 1 177 ? -4.474 13.329 20.792 1.00 78.44 177 GLN A O 1
ATOM 1384 N N . TYR A 1 178 ? -6.013 11.978 21.742 1.00 57.09 178 TYR A N 1
ATOM 1385 C CA . TYR A 1 178 ? -6.772 13.002 22.479 1.00 57.09 178 TYR A CA 1
ATOM 1386 C C . TYR A 1 178 ? -6.683 12.799 23.994 1.00 57.09 178 TYR A C 1
ATOM 1388 O O . TYR A 1 178 ? -6.664 13.827 24.711 1.00 57.09 178 TYR A O 1
#

Secondary structure (DSSP, 8-state):
--SSSHHHHHHHHHHHHT-EEE-----GGGGGS-HHHHHHHHHHHHHHHHHHHTT-SSEEESS-HHHHHHHHHT-GGGTTSHHHHHHHHHHHHHHHT-S-EEE--TTSS-----B-TTS-B----HHHHHHHHHHHHHHHHHHS-TTTEEEPPTT--SHHHHHHHHHHHHHHHHHH--

Sequence (178 aa):
MISTGKTTLAQAVARELGWHIVPEGIPGELYKSTRERAADILRQHAQTKRAAQSAYDDCVLDRTAVDLAMLILNQFELLNLPATQRAFAECQAMARELDLLFLLPEDAIPFDSAANEAGLLRQYNPLMRTRSSILLNGLAERLMSREALVRVPVTVTDIDERVAFVISKVQTHQAEQY

Radius of gyration: 16.6 Å; chains: 1; bounding box: 38×38×45 Å

pLDDT: mean 87.63, std 13.64, range [45.69, 98.12]